Protein AF-A0A4R8PPB9-F1 (afdb_monomer)

Radius of gyration: 20.0 Å; Cα contacts (8 Å, |Δi|>4): 183; chains: 1; bounding box: 38×45×62 Å

Sequence (103 aa):
MLKLAVAFLMGLTVVTGIEDLRNSPMYCDYGTSQVPQQSCRDGQYVYCCVSASRVNDEPYLLEGFPIPRGCSAFTGACTVTNGNGTTLKNEGGGDVIGLGSCC

Structure (mmCIF, N/CA/C/O backbone):
data_AF-A0A4R8PPB9-F1
#
_entry.id   AF-A0A4R8PPB9-F1
#
loop_
_atom_site.group_PDB
_atom_site.id
_atom_site.type_symbol
_atom_site.label_atom_id
_atom_site.label_alt_id
_atom_site.label_comp_id
_atom_site.label_asym_id
_atom_site.label_entity_id
_atom_site.label_seq_id
_atom_site.pdbx_PDB_ins_code
_atom_site.Cartn_x
_atom_site.Cartn_y
_atom_site.Cartn_z
_atom_site.occupancy
_atom_site.B_iso_or_equiv
_atom_site.auth_seq_id
_atom_site.auth_comp_id
_atom_site.auth_asym_id
_atom_site.auth_atom_id
_atom_site.pdbx_PDB_model_num
ATOM 1 N N . MET A 1 1 ? -27.199 -33.793 -52.890 1.00 40.41 1 MET A N 1
ATOM 2 C CA . MET A 1 1 ? -26.644 -34.229 -51.590 1.00 40.41 1 MET A CA 1
ATOM 3 C C . MET A 1 1 ? -26.149 -32.989 -50.859 1.00 40.41 1 MET A C 1
ATOM 5 O O . MET A 1 1 ? -25.078 -32.495 -51.180 1.00 40.41 1 MET A O 1
ATOM 9 N N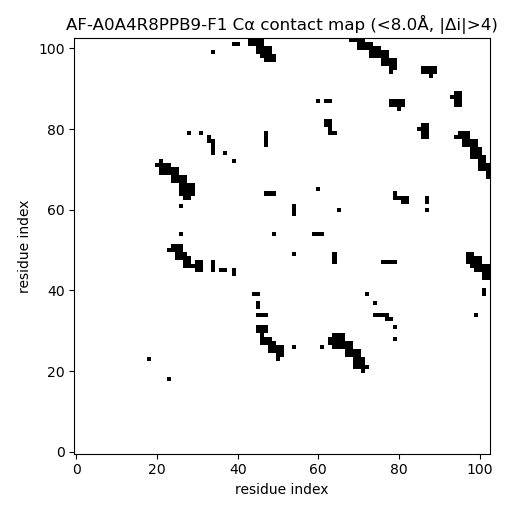 . LEU A 1 2 ? -26.976 -32.412 -49.984 1.00 33.81 2 LEU A N 1
ATOM 10 C CA . LEU A 1 2 ? -26.686 -31.14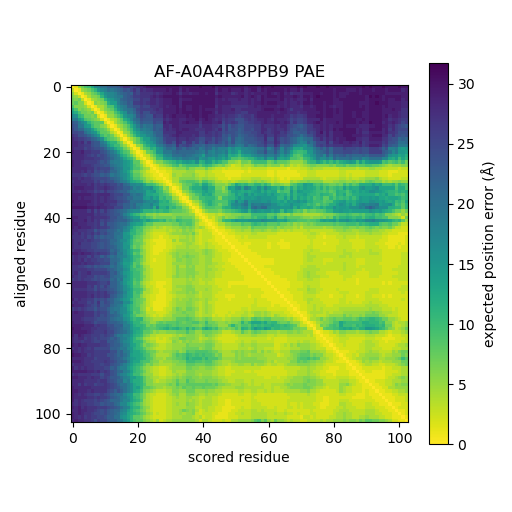9 -49.299 1.00 33.81 2 LEU A CA 1
ATOM 11 C C . LEU A 1 2 ? -26.170 -31.476 -47.889 1.00 33.81 2 LEU A C 1
ATOM 13 O O . LEU A 1 2 ? -26.918 -31.995 -47.065 1.00 33.81 2 LEU A O 1
ATOM 17 N N . LYS A 1 3 ? -24.874 -31.256 -47.641 1.00 37.62 3 LYS A N 1
ATOM 18 C CA . LYS A 1 3 ? -24.250 -31.447 -46.323 1.00 37.62 3 LYS A CA 1
ATOM 19 C C . LYS A 1 3 ? -24.625 -30.259 -45.431 1.00 37.62 3 LYS A C 1
ATOM 21 O O . LYS A 1 3 ? -24.165 -29.148 -45.677 1.00 37.62 3 LYS A O 1
ATOM 26 N N . LEU A 1 4 ? -25.457 -30.499 -44.415 1.00 36.28 4 LEU A N 1
ATOM 27 C CA . LEU A 1 4 ? -25.701 -29.556 -43.322 1.00 36.28 4 LEU A CA 1
ATOM 28 C C . LEU A 1 4 ? -24.397 -29.373 -42.533 1.00 36.28 4 LEU A C 1
ATOM 30 O O . LEU A 1 4 ? -23.988 -30.261 -41.787 1.00 36.28 4 LEU A O 1
ATOM 34 N N . ALA A 1 5 ? -23.742 -28.228 -42.699 1.00 42.66 5 ALA A N 1
ATOM 35 C CA . ALA A 1 5 ? -22.720 -27.774 -41.770 1.00 42.66 5 ALA A CA 1
ATOM 36 C C . ALA A 1 5 ? -23.434 -27.120 -40.581 1.00 42.66 5 ALA A C 1
ATOM 38 O O . ALA A 1 5 ? -23.906 -25.988 -40.669 1.00 42.66 5 ALA A O 1
ATOM 39 N N . VAL A 1 6 ? -23.558 -27.859 -39.479 1.00 42.66 6 VAL A N 1
ATOM 40 C CA . VAL A 1 6 ? -23.970 -27.303 -38.188 1.00 42.66 6 VAL A CA 1
ATOM 41 C C . VAL A 1 6 ? -22.787 -26.494 -37.664 1.00 42.66 6 VAL A C 1
ATOM 43 O O . VAL A 1 6 ? -21.853 -27.038 -37.079 1.00 42.66 6 VAL A O 1
ATOM 46 N N . ALA A 1 7 ? -22.792 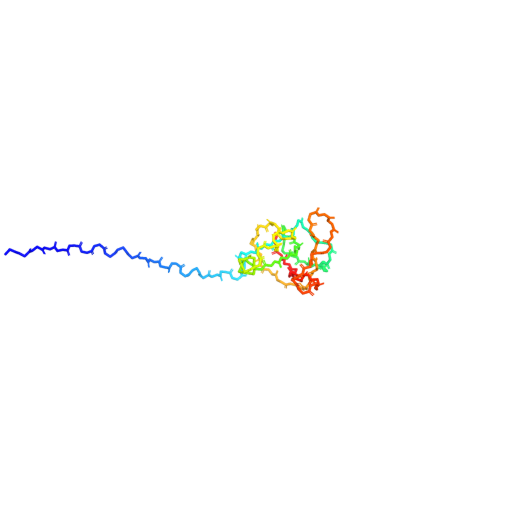-25.192 -37.936 1.00 47.62 7 ALA A N 1
ATOM 47 C CA . ALA A 1 7 ? -21.878 -24.263 -37.296 1.00 47.62 7 ALA A CA 1
ATOM 48 C C . ALA A 1 7 ? -22.341 -24.075 -35.844 1.00 47.62 7 ALA A C 1
ATOM 50 O O . ALA A 1 7 ? -23.306 -23.361 -35.575 1.00 47.62 7 ALA A O 1
ATOM 51 N N . PHE A 1 8 ? -21.669 -24.750 -34.910 1.00 38.66 8 PHE A N 1
ATOM 52 C CA . PHE A 1 8 ? -21.744 -24.428 -33.488 1.00 38.66 8 PHE A CA 1
ATOM 53 C C . PHE A 1 8 ? -21.129 -23.039 -33.288 1.00 38.66 8 PHE A C 1
ATOM 55 O O . PHE A 1 8 ? -19.923 -22.889 -33.098 1.00 38.66 8 PHE A O 1
ATOM 62 N N . LEU A 1 9 ? -21.967 -22.007 -33.367 1.00 39.44 9 LEU A N 1
ATOM 63 C CA . LEU A 1 9 ? -21.655 -20.690 -32.830 1.00 39.44 9 LEU A CA 1
ATOM 64 C C . LEU A 1 9 ? -21.623 -20.835 -31.309 1.00 39.44 9 LEU A C 1
ATOM 66 O O . LEU A 1 9 ? -22.641 -20.706 -30.632 1.00 39.44 9 LEU A O 1
ATOM 70 N N . MET A 1 10 ? -20.442 -21.162 -30.784 1.00 46.72 10 MET A N 1
ATOM 71 C CA . MET A 1 10 ? -20.112 -20.938 -29.384 1.00 46.72 10 MET A CA 1
ATOM 72 C C . MET A 1 10 ? -20.280 -19.441 -29.148 1.00 46.72 10 MET A C 1
ATOM 74 O O . MET A 1 10 ? -19.427 -18.638 -29.524 1.00 46.72 10 MET A O 1
ATOM 78 N N . GLY A 1 11 ? -21.435 -19.066 -28.603 1.00 38.53 11 GLY A N 1
ATOM 79 C CA . GLY A 1 11 ? -21.668 -17.731 -28.096 1.00 38.53 11 GLY A CA 1
ATOM 80 C C . GLY A 1 11 ? -20.643 -17.473 -27.005 1.00 38.53 11 GLY A C 1
ATOM 81 O O . GLY A 1 11 ? -20.818 -17.910 -25.872 1.00 38.53 11 GLY A O 1
ATOM 82 N N . LEU A 1 12 ? -19.568 -16.768 -27.352 1.00 33.19 12 LEU A N 1
ATOM 83 C CA . LEU A 1 12 ? -18.816 -15.977 -26.395 1.00 33.19 12 LEU A CA 1
ATOM 84 C C . LEU A 1 12 ? -19.784 -14.904 -25.903 1.00 33.19 12 LEU A C 1
ATOM 86 O O . LEU A 1 12 ? -19.846 -13.796 -26.429 1.00 33.19 12 LEU A O 1
ATOM 90 N N . THR A 1 13 ? -20.590 -15.256 -24.905 1.00 40.75 13 THR A N 1
ATOM 91 C CA . THR A 1 13 ? -21.145 -14.265 -24.001 1.00 40.75 13 THR A CA 1
ATOM 92 C C . THR A 1 13 ? -19.943 -13.638 -23.320 1.00 40.75 13 THR A C 1
ATOM 94 O O . THR A 1 13 ? -19.431 -14.156 -22.327 1.00 40.75 13 THR A O 1
ATOM 97 N N . VAL A 1 14 ? -19.445 -12.551 -23.905 1.00 35.78 14 VAL A N 1
ATOM 98 C CA . VAL A 1 14 ? -18.649 -11.577 -23.177 1.00 35.78 14 VAL A CA 1
ATOM 99 C C . VAL A 1 14 ? -19.589 -11.099 -22.086 1.00 35.78 14 VAL A C 1
ATOM 101 O O . VAL A 1 14 ? -20.481 -10.287 -22.324 1.00 35.78 14 VAL A O 1
ATOM 104 N N . VAL A 1 15 ? -19.465 -11.696 -20.902 1.00 35.78 15 VAL A N 1
ATOM 105 C CA . VAL A 1 15 ? -20.005 -11.107 -19.689 1.00 35.78 15 VAL A CA 1
ATOM 106 C C . VAL A 1 15 ? -19.192 -9.833 -19.526 1.00 35.78 15 VAL A C 1
ATOM 108 O O . VAL A 1 15 ? -18.120 -9.836 -18.931 1.00 35.78 15 VAL A O 1
ATOM 111 N N . THR A 1 16 ? -19.654 -8.746 -20.144 1.00 36.47 16 THR A N 1
ATOM 112 C CA . THR A 1 16 ? -19.286 -7.405 -19.720 1.00 36.47 16 THR A CA 1
ATOM 113 C C . THR A 1 16 ? -19.864 -7.304 -18.322 1.00 36.47 16 THR A C 1
ATOM 115 O O . THR A 1 16 ? -21.051 -7.014 -18.155 1.00 36.47 16 THR A O 1
ATOM 118 N N . GLY A 1 17 ? -19.064 -7.720 -17.337 1.00 32.94 17 GLY A N 1
ATOM 119 C CA . GLY A 1 17 ? -19.400 -7.600 -15.936 1.00 32.94 17 GLY A CA 1
ATOM 120 C C . GLY A 1 17 ? -19.822 -6.162 -15.732 1.00 32.94 17 GLY A C 1
ATOM 121 O O . GLY A 1 17 ? -19.048 -5.242 -15.981 1.00 32.94 17 GLY A O 1
ATOM 122 N N . ILE A 1 18 ? -21.085 -5.975 -15.373 1.00 36.09 18 ILE A N 1
ATOM 123 C CA . ILE A 1 18 ? -21.526 -4.739 -14.759 1.00 36.09 18 ILE A CA 1
ATOM 124 C C . ILE A 1 18 ? -20.667 -4.683 -13.503 1.00 36.09 18 ILE A C 1
ATOM 126 O O . ILE A 1 18 ? -20.905 -5.452 -12.572 1.00 36.09 18 ILE A O 1
ATOM 130 N N . GLU A 1 19 ? -19.582 -3.912 -13.548 1.00 40.47 19 GLU A N 1
ATOM 131 C CA . GLU A 1 19 ? -18.754 -3.654 -12.385 1.00 40.47 19 GLU A CA 1
ATOM 132 C C . GLU A 1 19 ? -19.692 -3.006 -11.380 1.00 40.47 19 GLU A C 1
ATOM 134 O O . GLU A 1 19 ? -20.061 -1.836 -11.497 1.00 40.47 19 GLU A O 1
ATOM 139 N N . ASP A 1 20 ? -20.184 -3.807 -10.441 1.00 41.16 20 ASP A N 1
ATOM 140 C CA . ASP A 1 20 ? -20.843 -3.283 -9.269 1.00 41.16 20 ASP A CA 1
ATOM 141 C C . ASP A 1 20 ? -19.798 -2.362 -8.642 1.00 41.16 20 ASP A C 1
ATOM 143 O O . ASP A 1 20 ? -18.782 -2.830 -8.126 1.00 41.16 20 ASP A O 1
ATOM 147 N N . LEU A 1 21 ? -19.983 -1.042 -8.759 1.00 44.38 21 LEU A N 1
ATOM 148 C CA . LEU A 1 21 ? -19.045 -0.049 -8.222 1.00 44.38 21 LEU A CA 1
ATOM 149 C C . LEU A 1 21 ? -18.774 -0.284 -6.724 1.00 44.38 21 LEU A C 1
ATOM 151 O O . LEU A 1 21 ? -17.798 0.224 -6.182 1.00 44.38 21 LEU A O 1
ATOM 155 N N . ARG A 1 22 ? -19.642 -1.060 -6.062 1.00 49.81 22 ARG A N 1
ATOM 156 C CA . ARG A 1 22 ? -19.541 -1.488 -4.667 1.00 49.81 22 ARG A CA 1
ATOM 157 C C . ARG A 1 22 ? -18.563 -2.645 -4.431 1.00 49.81 22 ARG A C 1
ATOM 159 O O . ARG A 1 22 ? -18.421 -3.050 -3.282 1.00 49.81 22 ARG A O 1
ATOM 166 N N . ASN A 1 23 ? -17.960 -3.201 -5.481 1.00 57.66 23 ASN A N 1
ATOM 167 C CA . ASN A 1 23 ? -17.077 -4.362 -5.412 1.00 57.66 23 ASN A CA 1
ATOM 168 C C . ASN A 1 23 ? -15.977 -4.322 -6.488 1.00 57.66 23 ASN A C 1
ATOM 170 O O . ASN A 1 23 ? -15.607 -5.350 -7.058 1.00 57.66 23 ASN A O 1
ATOM 174 N N . SER A 1 24 ? -15.467 -3.126 -6.793 1.00 64.69 24 SER A N 1
ATOM 175 C CA . SER A 1 24 ? -14.370 -2.988 -7.753 1.00 64.69 24 SER A CA 1
ATOM 176 C C . SER A 1 24 ? -13.123 -3.698 -7.197 1.00 64.69 24 SER A C 1
ATOM 178 O O . SER A 1 24 ? -12.791 -3.486 -6.024 1.00 64.69 24 SER A O 1
ATOM 180 N N . PRO A 1 25 ? -12.457 -4.575 -7.973 1.00 80.06 25 PRO A N 1
ATOM 181 C CA . PRO A 1 25 ? -11.286 -5.297 -7.499 1.00 80.06 25 PRO A CA 1
ATOM 182 C C . PRO A 1 25 ? -10.144 -4.311 -7.246 1.00 80.06 25 PRO 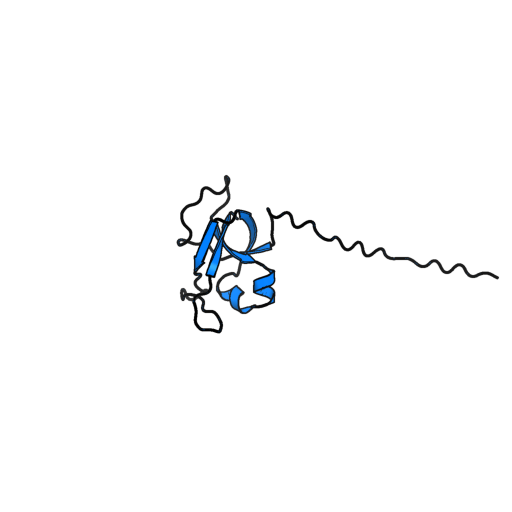A C 1
ATOM 184 O O . PRO A 1 25 ? -9.671 -3.614 -8.151 1.00 80.06 25 PRO A O 1
ATOM 187 N N . MET A 1 26 ? -9.701 -4.257 -5.996 1.00 89.06 26 MET A N 1
ATOM 188 C CA . MET A 1 26 ? -8.610 -3.402 -5.557 1.00 89.06 26 MET A CA 1
ATOM 189 C C . MET A 1 26 ? -7.511 -4.212 -4.899 1.00 89.06 26 MET A C 1
ATOM 191 O O . MET A 1 26 ? -7.740 -5.308 -4.396 1.00 89.06 26 MET A O 1
ATOM 195 N N . TYR A 1 27 ? -6.329 -3.620 -4.869 1.00 92.56 27 TYR A N 1
ATOM 196 C CA . TYR A 1 27 ? -5.193 -4.095 -4.106 1.00 92.56 27 TYR A CA 1
ATOM 197 C C . TYR A 1 27 ? -4.946 -3.132 -2.957 1.00 92.56 27 TYR A C 1
ATOM 199 O O . TYR A 1 27 ? -4.877 -1.924 -3.170 1.00 92.56 27 TYR A O 1
ATOM 207 N N . CYS A 1 28 ? -4.838 -3.665 -1.751 1.00 90.50 28 CYS A N 1
ATOM 208 C CA . CYS A 1 28 ? -4.811 -2.917 -0.508 1.00 90.50 28 CYS A CA 1
ATOM 209 C C . CYS A 1 28 ? -3.579 -3.256 0.330 1.00 90.50 28 CYS A C 1
ATOM 211 O O . CYS A 1 28 ? -2.972 -4.322 0.175 1.00 90.50 28 CYS A O 1
ATOM 213 N N . ASP A 1 29 ? -3.236 -2.344 1.233 1.00 90.06 29 ASP A N 1
ATOM 214 C CA . ASP A 1 29 ? -2.259 -2.576 2.289 1.00 90.06 29 ASP A CA 1
ATOM 215 C C . ASP A 1 29 ? -2.782 -3.559 3.358 1.00 90.06 29 ASP A C 1
ATOM 217 O O . ASP A 1 29 ? -3.947 -3.965 3.371 1.00 90.06 29 ASP A O 1
ATOM 221 N N . TYR A 1 30 ? -1.908 -3.962 4.285 1.00 80.56 30 TYR A N 1
ATOM 222 C CA . TYR A 1 30 ? -2.284 -4.805 5.434 1.00 80.56 30 TYR A CA 1
ATOM 223 C C . TYR A 1 30 ? -3.139 -4.073 6.483 1.00 80.56 30 TYR A C 1
ATOM 225 O O . TYR A 1 30 ? -3.547 -4.677 7.476 1.00 80.56 30 TYR A O 1
ATOM 233 N N . GLY A 1 31 ? -3.436 -2.796 6.258 1.00 68.44 31 GLY A N 1
ATOM 234 C CA . GLY A 1 31 ? -4.104 -1.894 7.182 1.00 68.44 31 GLY A CA 1
ATOM 235 C C . GLY A 1 31 ? -3.409 -0.538 7.186 1.00 68.44 31 GLY A C 1
ATOM 236 O O . GLY A 1 31 ? -2.188 -0.458 7.067 1.00 68.44 31 GLY A O 1
ATOM 237 N N . THR A 1 32 ? -4.187 0.524 7.384 1.00 64.94 32 THR A N 1
ATOM 238 C CA . THR A 1 32 ? -3.687 1.899 7.348 1.00 64.94 32 THR A CA 1
ATOM 239 C C . THR A 1 32 ? -4.015 2.642 8.640 1.00 64.94 32 THR A C 1
ATOM 241 O O . THR A 1 32 ? -5.143 2.612 9.127 1.00 64.94 32 THR A O 1
ATOM 244 N N . SER A 1 33 ? -3.028 3.339 9.204 1.00 58.50 33 SER A N 1
ATOM 245 C CA . SER A 1 33 ? -3.231 4.322 10.281 1.00 58.50 33 SER A CA 1
ATOM 246 C C . SER A 1 33 ? -3.364 5.753 9.752 1.00 58.50 33 SER A C 1
ATOM 248 O O . SER A 1 33 ? -3.613 6.676 10.525 1.00 58.50 33 SER A O 1
ATOM 250 N N . GLN A 1 34 ? -3.162 5.946 8.445 1.00 60.72 34 GLN A N 1
ATOM 251 C CA . GLN A 1 34 ?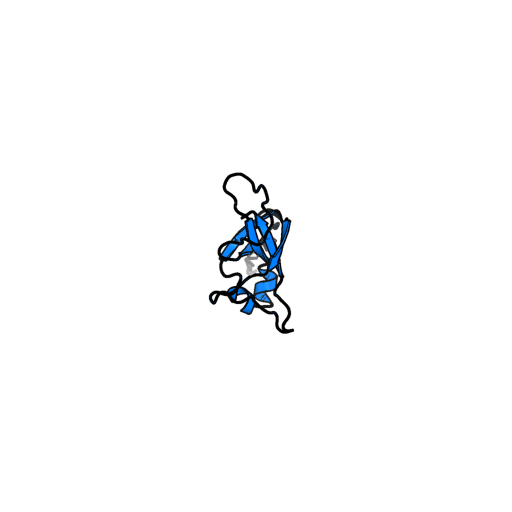 -3.050 7.263 7.822 1.00 60.72 34 GLN A CA 1
ATOM 252 C C . GLN A 1 34 ? -4.374 7.789 7.277 1.00 60.72 34 GLN A C 1
ATOM 254 O O . GLN A 1 34 ? -4.538 8.999 7.134 1.00 60.72 34 GLN A O 1
ATOM 259 N N . VAL A 1 35 ? -5.313 6.900 6.947 1.00 61.91 35 VAL A N 1
ATOM 260 C CA . VAL A 1 35 ? -6.621 7.333 6.460 1.00 61.91 35 VAL A CA 1
ATOM 261 C C . VAL A 1 35 ? -7.456 7.782 7.664 1.00 61.91 35 VAL A C 1
ATOM 263 O O . VAL A 1 35 ? -7.580 7.016 8.623 1.00 61.91 35 VAL A O 1
ATOM 266 N N . PRO A 1 36 ? -8.023 9.005 7.655 1.00 55.22 36 PRO A N 1
ATOM 267 C CA . PRO A 1 36 ? -8.851 9.482 8.756 1.00 55.22 36 PRO A CA 1
ATOM 268 C C . PRO A 1 36 ? -9.976 8.489 9.056 1.00 55.22 36 PRO A C 1
ATOM 270 O O . PRO A 1 36 ? -10.557 7.921 8.129 1.00 55.22 36 PRO A O 1
ATOM 273 N N . GLN A 1 37 ? -10.271 8.289 10.348 1.00 57.03 37 GLN A N 1
ATOM 274 C CA . GLN A 1 37 ? -11.337 7.399 10.814 1.00 57.03 37 GLN A CA 1
ATOM 275 C C . GLN A 1 37 ? -12.629 7.687 10.044 1.00 57.03 37 GLN A C 1
ATOM 277 O O . GLN A 1 37 ? -13.293 8.697 10.274 1.00 57.03 37 GLN A O 1
ATOM 282 N N . GLN A 1 38 ? -12.981 6.785 9.132 1.00 62.31 38 GLN A N 1
ATOM 283 C CA . GLN A 1 38 ? -14.301 6.750 8.533 1.00 62.31 38 GLN A CA 1
ATOM 284 C C . GLN A 1 38 ? -15.150 5.692 9.217 1.00 62.31 38 GLN A C 1
ATOM 286 O O . GLN A 1 38 ? -14.674 4.628 9.614 1.00 62.31 38 GLN A O 1
ATOM 291 N N . SER A 1 39 ? -16.440 5.992 9.302 1.00 69.75 39 SER A N 1
ATOM 292 C CA . SER A 1 39 ? -17.469 5.023 9.641 1.00 69.75 39 SER A CA 1
ATOM 293 C C . SER A 1 39 ? -17.739 4.163 8.407 1.00 69.75 39 SER A C 1
ATOM 295 O O . SER A 1 39 ? -18.646 4.451 7.625 1.00 69.75 39 SER A O 1
ATOM 297 N N . CYS A 1 40 ? -16.930 3.126 8.196 1.00 76.50 40 CYS A N 1
ATOM 298 C CA . CYS A 1 40 ? -17.334 2.061 7.286 1.00 76.50 40 CYS A CA 1
ATOM 299 C C . CYS A 1 40 ? -18.571 1.345 7.855 1.00 76.50 40 CYS A C 1
ATOM 301 O O . CYS A 1 40 ? -18.885 1.464 9.042 1.00 76.50 40 CYS A O 1
ATOM 303 N N . ARG A 1 41 ? -19.312 0.627 7.003 1.00 76.81 41 ARG A N 1
ATOM 304 C CA . ARG A 1 41 ? -20.450 -0.183 7.471 1.00 76.81 41 ARG A CA 1
ATOM 305 C C . ARG A 1 41 ? -19.966 -1.250 8.455 1.00 76.81 41 ARG A C 1
ATOM 307 O O . ARG A 1 41 ? -18.806 -1.648 8.398 1.00 76.81 41 ARG A O 1
ATOM 314 N N . ASP A 1 42 ? -20.862 -1.726 9.320 1.00 71.75 42 ASP A N 1
ATOM 315 C CA . ASP A 1 42 ? -20.532 -2.735 10.332 1.00 71.75 42 ASP A CA 1
ATOM 316 C C . ASP A 1 42 ? -19.748 -3.912 9.729 1.00 71.75 42 ASP A C 1
ATOM 318 O O . ASP A 1 42 ? -20.187 -4.548 8.769 1.00 71.75 42 ASP A O 1
ATOM 322 N N . GLY A 1 43 ? -18.569 -4.180 10.299 1.00 73.25 43 GLY A N 1
ATOM 323 C CA . GLY A 1 43 ? -17.668 -5.256 9.875 1.00 73.25 43 GLY A CA 1
ATOM 324 C C . GLY A 1 43 ? -16.663 -4.899 8.772 1.00 73.25 43 GLY A C 1
ATOM 325 O O . GLY A 1 43 ? -15.823 -5.739 8.462 1.00 73.25 43 GLY A O 1
ATOM 326 N N . GLN A 1 44 ? -16.711 -3.689 8.208 1.00 80.31 44 GLN A N 1
ATOM 327 C CA . GLN A 1 44 ? -15.690 -3.176 7.287 1.00 80.31 44 GLN A CA 1
ATOM 328 C C . GLN A 1 44 ? -14.652 -2.316 8.019 1.00 80.31 44 GLN A C 1
ATOM 330 O O . GLN A 1 44 ? -14.957 -1.605 8.978 1.00 80.31 44 GLN A O 1
ATOM 335 N N . TYR A 1 45 ? -13.430 -2.344 7.509 1.00 81.75 45 TYR A N 1
ATOM 336 C CA . TYR A 1 45 ? -12.291 -1.549 7.930 1.00 81.75 45 TYR A CA 1
ATOM 337 C C . TYR A 1 45 ? -11.808 -0.664 6.779 1.00 81.75 45 TYR A C 1
ATOM 339 O O . TYR A 1 45 ? -11.992 -0.951 5.596 1.00 81.75 45 TYR A O 1
ATOM 347 N N . VAL A 1 46 ? -11.176 0.449 7.135 1.00 84.88 46 VAL A N 1
ATOM 348 C CA . VAL A 1 46 ? -10.539 1.317 6.149 1.00 84.88 46 VAL A CA 1
ATOM 349 C C . VAL A 1 46 ? -9.162 0.752 5.811 1.00 84.88 46 VAL A C 1
ATOM 351 O O . VAL A 1 46 ? -8.349 0.523 6.706 1.00 84.88 46 VAL A O 1
ATOM 354 N N . TYR A 1 47 ? -8.895 0.581 4.521 1.00 87.56 47 TYR A N 1
ATOM 355 C CA . TYR A 1 47 ? -7.600 0.188 3.969 1.00 87.56 47 TYR A CA 1
ATOM 356 C C . TYR A 1 47 ? -7.098 1.233 2.980 1.00 87.56 47 TYR A C 1
ATOM 358 O O . TYR A 1 47 ? -7.896 1.964 2.388 1.00 87.56 47 TYR A O 1
ATOM 366 N N . CYS A 1 48 ? -5.784 1.305 2.776 1.00 89.75 48 CYS A N 1
ATOM 367 C CA . CYS A 1 48 ? -5.230 2.078 1.672 1.00 89.75 48 CYS A CA 1
ATOM 368 C C . CYS A 1 48 ? -5.139 1.187 0.438 1.00 89.75 48 CYS A C 1
ATOM 370 O O . CYS A 1 48 ? -4.466 0.161 0.481 1.00 89.75 48 CYS A O 1
ATOM 372 N N . CYS A 1 49 ? -5.799 1.565 -0.657 1.00 90.69 49 CYS A N 1
ATOM 373 C CA . CYS A 1 49 ? -5.949 0.696 -1.818 1.00 90.69 49 CYS A CA 1
ATOM 374 C C . CYS A 1 49 ? -5.690 1.402 -3.155 1.00 90.69 49 CY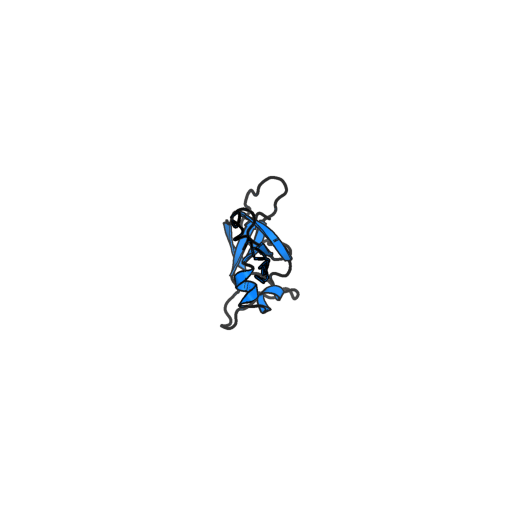S A C 1
ATOM 376 O O . CYS A 1 49 ? -5.844 2.613 -3.289 1.00 90.69 49 CYS A O 1
ATOM 378 N N . VAL A 1 50 ? -5.362 0.631 -4.186 1.00 92.00 50 VAL A N 1
ATOM 379 C CA . VAL A 1 50 ? -5.286 1.055 -5.592 1.00 92.00 50 VAL A CA 1
ATOM 380 C C . VAL A 1 50 ? -6.129 0.130 -6.467 1.00 92.00 50 VAL A C 1
ATOM 382 O O . VAL A 1 50 ? -6.413 -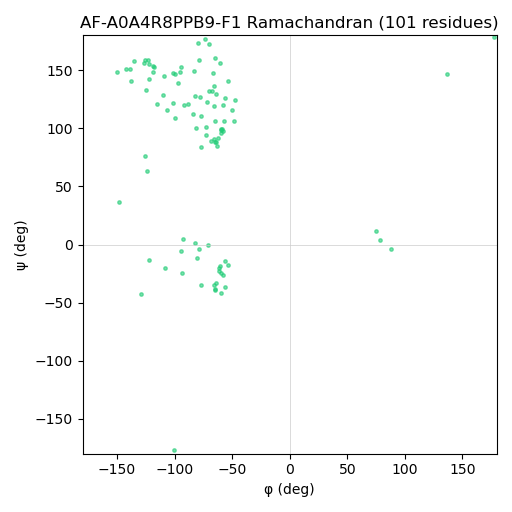1.008 -6.093 1.00 92.00 50 VAL A O 1
ATOM 385 N N . SER A 1 51 ? -6.565 0.614 -7.630 1.00 89.94 51 SER A N 1
ATOM 386 C CA . SER A 1 51 ? -7.330 -0.210 -8.570 1.00 89.94 51 SER A CA 1
ATOM 387 C C . SER A 1 51 ? -6.472 -1.340 -9.145 1.00 89.94 51 SER A C 1
ATOM 389 O O . SER A 1 51 ? -5.272 -1.167 -9.370 1.00 89.94 51 SER A O 1
ATOM 391 N N . ALA A 1 52 ? -7.096 -2.483 -9.445 1.00 89.75 52 ALA A N 1
ATOM 392 C CA . ALA A 1 52 ? -6.413 -3.594 -10.106 1.00 89.75 52 ALA A CA 1
ATOM 393 C C . ALA A 1 52 ? -5.774 -3.188 -11.445 1.00 89.75 52 ALA A C 1
ATOM 395 O O . ALA A 1 52 ? -4.665 -3.620 -11.745 1.00 89.75 52 ALA A O 1
ATOM 396 N N . SER A 1 53 ? -6.415 -2.303 -12.216 1.00 88.38 53 SER A N 1
ATOM 397 C CA . SER A 1 53 ? -5.857 -1.799 -13.477 1.00 88.38 53 SER A CA 1
ATOM 398 C C . SER A 1 53 ? -4.517 -1.095 -13.278 1.00 88.38 53 SER A C 1
ATOM 400 O O . SER A 1 53 ? -3.586 -1.346 -14.031 1.00 88.38 53 SER A O 1
ATOM 402 N N . ARG A 1 54 ? -4.384 -0.284 -12.221 1.00 89.56 54 ARG A N 1
ATOM 403 C CA . ARG A 1 54 ? -3.123 0.402 -11.931 1.00 89.56 54 ARG A CA 1
ATOM 404 C C . ARG A 1 54 ? -2.015 -0.587 -11.578 1.00 89.56 54 ARG A C 1
ATOM 406 O O . ARG A 1 54 ? -0.889 -0.403 -12.004 1.00 89.56 54 ARG A O 1
ATOM 413 N N . VAL A 1 55 ? -2.332 -1.648 -10.838 1.00 90.88 55 VAL A N 1
ATOM 414 C CA . VAL A 1 55 ? -1.362 -2.711 -10.525 1.00 90.88 55 VAL A CA 1
ATOM 415 C C . VAL A 1 55 ? -0.940 -3.482 -11.777 1.00 90.88 55 VAL A C 1
ATOM 417 O O . VAL A 1 55 ? 0.215 -3.881 -11.881 1.00 90.88 55 VAL A O 1
ATOM 420 N N . ASN A 1 56 ? -1.844 -3.671 -12.740 1.00 90.06 56 ASN A N 1
ATOM 421 C CA . ASN A 1 56 ? -1.496 -4.303 -14.014 1.00 90.06 56 ASN A CA 1
ATOM 422 C C . ASN A 1 56 ? -0.495 -3.458 -14.818 1.00 90.06 56 ASN A C 1
ATOM 424 O O . ASN A 1 56 ? 0.415 -4.021 -15.423 1.00 90.06 56 ASN A O 1
ATOM 428 N N . ASP A 1 57 ? -0.653 -2.132 -14.801 1.00 91.38 57 ASP A N 1
ATOM 429 C CA . ASP A 1 57 ? 0.257 -1.198 -15.476 1.00 91.38 57 ASP A CA 1
ATOM 430 C C . ASP A 1 57 ? 1.567 -0.995 -14.689 1.00 91.38 57 ASP A C 1
ATOM 432 O O . ASP A 1 57 ? 2.641 -0.864 -15.274 1.00 91.38 57 ASP A O 1
ATOM 436 N N . GLU A 1 58 ? 1.491 -1.015 -13.356 1.00 92.69 58 GLU A N 1
ATOM 437 C CA . GLU A 1 58 ? 2.589 -0.766 -12.418 1.00 92.69 58 GLU A CA 1
ATOM 438 C C . GLU A 1 58 ? 2.745 -1.928 -11.401 1.00 92.69 58 GLU A C 1
ATOM 440 O O . GLU A 1 58 ? 2.383 -1.785 -10.226 1.00 92.69 58 GLU A O 1
ATOM 445 N N . PRO A 1 59 ? 3.320 -3.090 -11.780 1.00 92.50 59 PRO A N 1
ATOM 446 C CA . PRO A 1 59 ? 3.370 -4.268 -10.902 1.00 92.50 59 PRO A CA 1
ATOM 447 C C . PRO A 1 59 ? 4.137 -4.075 -9.583 1.00 92.50 59 PRO A C 1
ATOM 449 O O . PRO A 1 59 ? 3.869 -4.784 -8.611 1.00 92.50 59 PRO A O 1
ATOM 452 N N . TYR A 1 60 ? 5.062 -3.106 -9.515 1.00 92.19 60 TYR A N 1
ATOM 453 C CA . TYR A 1 60 ? 5.813 -2.774 -8.292 1.00 92.19 60 TYR A CA 1
ATOM 454 C C . TYR A 1 60 ? 4.903 -2.309 -7.144 1.00 92.19 60 TYR A C 1
ATOM 456 O O . TYR A 1 60 ? 5.275 -2.396 -5.974 1.00 92.19 60 TYR A O 1
ATOM 464 N N . LEU A 1 61 ? 3.681 -1.857 -7.451 1.00 92.38 61 LEU A N 1
ATOM 465 C CA . LEU A 1 61 ? 2.705 -1.441 -6.447 1.00 92.38 61 LEU A CA 1
ATOM 466 C C . LEU A 1 61 ? 2.337 -2.568 -5.474 1.00 92.38 61 LEU A C 1
ATOM 468 O O . LEU A 1 61 ? 1.981 -2.283 -4.331 1.00 92.38 61 LEU A O 1
ATOM 472 N N . LEU A 1 62 ? 2.488 -3.837 -5.866 1.00 93.00 62 LEU A N 1
ATOM 473 C CA . LEU A 1 62 ? 2.256 -4.984 -4.982 1.00 93.00 62 LEU A CA 1
ATOM 474 C C . LEU A 1 62 ? 3.171 -5.003 -3.748 1.00 93.00 62 LEU A C 1
ATOM 476 O O . LEU A 1 62 ? 2.836 -5.657 -2.763 1.00 93.00 62 LEU A O 1
ATOM 480 N N . GLU A 1 63 ? 4.288 -4.269 -3.752 1.00 91.88 63 GLU A N 1
ATOM 481 C CA . GLU A 1 63 ? 5.141 -4.126 -2.568 1.00 91.88 63 GLU A CA 1
ATOM 482 C C . GLU A 1 63 ? 4.440 -3.408 -1.407 1.00 91.88 63 GLU A C 1
ATOM 484 O O . GLU A 1 63 ? 4.724 -3.710 -0.246 1.00 91.88 63 GLU A O 1
ATOM 489 N N . GLY A 1 64 ? 3.547 -2.460 -1.715 1.00 90.62 64 GLY A N 1
ATOM 490 C CA . GLY A 1 64 ? 2.752 -1.710 -0.735 1.00 90.62 64 GLY A CA 1
ATOM 491 C C . GLY A 1 64 ? 1.270 -2.094 -0.706 1.00 90.62 64 GLY A C 1
ATOM 492 O O . GLY A 1 64 ? 0.607 -1.884 0.305 1.00 90.62 64 GLY A O 1
ATOM 493 N N . PHE A 1 65 ? 0.760 -2.705 -1.780 1.00 92.62 65 PHE A N 1
ATOM 494 C CA . PHE A 1 65 ? -0.633 -3.132 -1.923 1.00 92.62 65 PHE A CA 1
ATOM 495 C C . PHE A 1 65 ? -0.750 -4.636 -2.248 1.00 92.62 65 PHE A C 1
ATOM 497 O O . PHE A 1 65 ? -1.202 -5.004 -3.330 1.00 92.62 65 PHE A O 1
ATOM 504 N N . PRO A 1 66 ? -0.325 -5.556 -1.369 1.00 91.69 66 PRO A N 1
ATOM 505 C CA . PRO A 1 66 ? -0.279 -6.977 -1.715 1.00 91.69 66 PRO A CA 1
ATOM 506 C C . PRO A 1 66 ? -1.632 -7.700 -1.622 1.00 91.69 66 PRO A C 1
ATOM 508 O O . PRO A 1 66 ? -1.733 -8.846 -2.060 1.00 91.69 66 PRO A O 1
ATOM 511 N N . ILE A 1 67 ? -2.667 -7.090 -1.032 1.00 90.88 67 ILE A N 1
ATOM 512 C CA . ILE A 1 67 ? -3.894 -7.809 -0.659 1.00 90.88 67 ILE A CA 1
ATOM 513 C C . ILE A 1 67 ? -5.045 -7.460 -1.602 1.00 90.88 67 ILE A C 1
ATOM 515 O O . ILE A 1 67 ? -5.528 -6.331 -1.558 1.00 90.88 67 ILE A O 1
ATOM 519 N N . PRO A 1 68 ? -5.571 -8.410 -2.388 1.00 91.06 68 PRO A N 1
ATOM 520 C CA . PRO A 1 68 ? -6.778 -8.167 -3.163 1.00 91.06 68 PRO A CA 1
ATOM 521 C C . PRO A 1 68 ? -8.006 -8.055 -2.242 1.00 91.06 68 PRO A C 1
ATOM 523 O O . PRO A 1 68 ? -8.224 -8.905 -1.374 1.00 91.06 68 PRO A O 1
ATOM 526 N N . ARG A 1 69 ? -8.830 -7.021 -2.435 1.00 86.75 69 ARG A N 1
ATOM 527 C CA . ARG A 1 69 ? -10.084 -6.778 -1.700 1.00 86.75 69 ARG A CA 1
ATOM 528 C C . ARG A 1 69 ? -11.186 -6.283 -2.638 1.00 86.75 69 ARG A C 1
ATOM 530 O O . ARG A 1 69 ? -10.917 -5.616 -3.635 1.00 86.75 69 ARG A O 1
ATOM 537 N N . GLY A 1 70 ? -12.432 -6.591 -2.282 1.00 85.94 70 GLY A N 1
ATOM 538 C CA . GLY A 1 70 ? -13.610 -5.907 -2.814 1.00 85.94 70 GLY A CA 1
ATOM 539 C C . GLY A 1 70 ? -13.962 -4.745 -1.892 1.00 85.94 70 GLY A C 1
ATOM 540 O O . GLY A 1 70 ? -14.193 -4.964 -0.703 1.00 85.94 70 GLY A O 1
ATOM 541 N N . CYS A 1 71 ? -13.957 -3.524 -2.419 1.00 83.25 71 CYS A N 1
ATOM 542 C CA . CYS A 1 71 ? -14.167 -2.309 -1.633 1.00 83.25 71 CYS A CA 1
ATOM 543 C C . CYS A 1 71 ? -15.407 -1.555 -2.122 1.00 83.25 71 CYS A C 1
ATOM 545 O O . CYS A 1 71 ? -15.744 -1.596 -3.306 1.00 83.25 71 CYS A O 1
ATOM 547 N N . SER A 1 72 ? -16.085 -0.861 -1.204 1.00 73.69 72 SER A N 1
ATOM 548 C CA . SER A 1 72 ? -17.439 -0.331 -1.446 1.00 73.69 72 SER A CA 1
ATOM 549 C C . SER A 1 72 ? -17.605 1.185 -1.286 1.00 73.69 72 SER A C 1
ATOM 551 O O . SER A 1 72 ? -18.623 1.730 -1.718 1.00 73.69 72 SER A O 1
ATOM 553 N N . ALA A 1 73 ? -16.628 1.876 -0.690 1.00 70.75 73 ALA A N 1
ATOM 554 C CA . ALA A 1 73 ? -16.634 3.329 -0.500 1.00 70.75 73 ALA A CA 1
ATOM 555 C C . ALA A 1 73 ? -15.206 3.896 -0.490 1.00 70.75 73 ALA A C 1
ATOM 557 O O . ALA A 1 73 ? -14.300 3.216 -0.013 1.00 70.75 73 ALA A O 1
ATOM 558 N N . PHE A 1 74 ? -15.036 5.136 -0.968 1.00 76.19 74 PHE A N 1
ATOM 559 C CA . PHE A 1 74 ? -13.749 5.837 -1.098 1.00 76.19 74 PHE A CA 1
ATOM 560 C C . PHE A 1 74 ? -13.757 7.149 -0.318 1.00 76.19 74 PHE A C 1
ATOM 562 O O . PHE A 1 74 ? -14.775 7.842 -0.282 1.00 76.19 74 PHE A O 1
ATOM 569 N N . THR A 1 75 ? -12.632 7.492 0.305 1.00 66.94 75 THR A N 1
ATOM 570 C CA . THR A 1 75 ? -12.634 8.478 1.396 1.00 66.94 75 THR A CA 1
ATOM 571 C C . THR A 1 75 ? -11.614 9.596 1.217 1.00 66.94 75 THR A C 1
ATOM 573 O O . THR A 1 75 ? -11.934 10.761 1.448 1.00 66.94 75 THR A O 1
ATOM 576 N N . GLY A 1 76 ? -10.395 9.262 0.795 1.00 76.44 76 GLY A N 1
ATOM 577 C CA . GLY A 1 76 ? -9.274 10.193 0.760 1.00 76.44 76 GLY A CA 1
ATOM 578 C C . GLY A 1 76 ? -7.981 9.532 0.300 1.00 76.44 76 GLY A C 1
ATOM 579 O O . GLY A 1 76 ? -7.950 8.342 0.006 1.00 76.44 76 GLY A O 1
ATOM 580 N N . ALA A 1 77 ? -6.916 10.321 0.217 1.00 84.94 77 ALA A N 1
ATOM 581 C CA . ALA A 1 77 ? -5.595 9.848 -0.173 1.00 84.94 77 ALA A CA 1
ATOM 582 C C . ALA A 1 77 ? -4.837 9.247 1.020 1.00 84.94 77 ALA A C 1
ATOM 584 O O . ALA A 1 77 ? -4.991 9.697 2.155 1.00 84.94 77 ALA A O 1
ATOM 585 N N . CYS A 1 78 ? -3.979 8.273 0.748 1.00 86.12 78 CYS A N 1
ATOM 586 C CA . CYS A 1 78 ? -3.063 7.690 1.726 1.00 86.12 78 CYS A CA 1
ATOM 587 C C . CYS A 1 78 ? -1.722 7.369 1.080 1.00 86.12 78 CYS A C 1
ATOM 589 O O . CYS A 1 78 ? -1.661 7.082 -0.114 1.00 86.12 78 CYS A O 1
ATOM 591 N N . THR A 1 79 ? -0.651 7.411 1.868 1.00 88.31 79 THR A N 1
ATOM 592 C CA . THR A 1 79 ? 0.637 6.843 1.454 1.00 88.31 79 THR A CA 1
ATOM 593 C C . THR A 1 79 ? 0.744 5.424 1.988 1.00 88.31 79 THR A C 1
ATOM 595 O O . THR A 1 79 ? 0.149 5.096 3.015 1.00 88.31 79 THR A O 1
ATOM 598 N N . VAL A 1 80 ? 1.504 4.576 1.304 1.00 87.88 80 VAL A N 1
ATOM 599 C CA . VAL A 1 80 ? 1.776 3.221 1.791 1.00 87.88 80 VAL A CA 1
ATOM 600 C C . VAL A 1 80 ? 3.248 3.018 2.032 1.00 87.88 80 VAL A C 1
ATOM 602 O O . VAL A 1 80 ? 4.095 3.637 1.387 1.00 87.88 80 VAL A O 1
ATOM 605 N N . THR A 1 81 ? 3.547 2.119 2.955 1.00 85.94 81 THR A N 1
ATOM 606 C CA . THR A 1 81 ? 4.885 1.583 3.138 1.00 85.94 81 THR A CA 1
ATOM 607 C C . THR A 1 81 ? 4.969 0.199 2.510 1.00 85.94 81 THR A C 1
ATOM 609 O O . THR A 1 81 ? 3.988 -0.543 2.478 1.00 85.94 81 THR A O 1
ATOM 612 N N . ASN A 1 82 ? 6.139 -0.156 1.989 1.00 81.62 82 ASN A N 1
ATOM 613 C CA . ASN A 1 82 ? 6.405 -1.531 1.584 1.00 81.62 82 ASN A CA 1
ATOM 614 C C . ASN A 1 82 ? 6.604 -2.437 2.813 1.00 81.62 82 ASN A C 1
ATOM 616 O O . ASN A 1 82 ? 6.658 -1.967 3.953 1.00 81.62 82 ASN A O 1
ATOM 620 N N . GLY A 1 83 ? 6.787 -3.742 2.590 1.00 77.19 83 GLY A N 1
ATOM 621 C CA . GLY A 1 83 ? 7.052 -4.717 3.660 1.00 77.19 83 GLY A CA 1
ATOM 622 C C . GLY A 1 83 ? 8.268 -4.409 4.554 1.00 77.19 83 GLY A C 1
ATOM 623 O O . GLY A 1 83 ? 8.375 -4.966 5.643 1.00 77.19 83 GLY A O 1
ATOM 624 N N . ASN A 1 84 ? 9.150 -3.489 4.142 1.00 82.81 84 ASN A N 1
ATOM 625 C CA . ASN A 1 84 ? 10.303 -3.025 4.922 1.00 82.81 84 ASN A CA 1
ATOM 626 C C . ASN A 1 84 ? 10.001 -1.768 5.763 1.00 82.81 84 ASN A C 1
ATOM 628 O O . ASN A 1 84 ? 10.909 -1.194 6.360 1.00 82.81 84 ASN A O 1
ATOM 632 N N . GLY A 1 85 ? 8.750 -1.296 5.785 1.00 81.81 85 GLY A N 1
ATOM 633 C CA . GLY A 1 85 ? 8.334 -0.110 6.537 1.00 81.81 85 GLY A CA 1
ATOM 634 C C . GLY A 1 85 ? 8.760 1.223 5.914 1.00 81.81 85 GLY A C 1
ATOM 635 O O . GLY A 1 85 ? 8.639 2.259 6.561 1.00 81.81 85 GLY A O 1
ATOM 636 N N . THR A 1 86 ? 9.247 1.222 4.670 1.00 87.12 86 THR A N 1
ATOM 637 C CA . THR A 1 86 ? 9.642 2.444 3.949 1.00 87.12 86 THR A CA 1
ATOM 638 C C . THR A 1 86 ? 8.511 2.909 3.044 1.00 87.12 86 THR A C 1
ATOM 640 O O . THR A 1 86 ? 7.886 2.074 2.395 1.00 87.12 86 THR A O 1
ATOM 643 N N . THR A 1 87 ? 8.255 4.221 2.965 1.00 89.69 87 THR A N 1
ATOM 644 C CA . THR A 1 87 ? 7.244 4.778 2.051 1.00 89.69 87 THR A CA 1
ATOM 645 C C . THR A 1 87 ? 7.533 4.357 0.615 1.00 89.69 87 THR A C 1
ATOM 647 O O . THR A 1 87 ? 8.638 4.571 0.112 1.00 89.69 87 THR A O 1
ATOM 650 N N . LEU A 1 88 ? 6.537 3.763 -0.038 1.00 91.38 88 LEU A N 1
ATOM 651 C CA . LEU A 1 88 ? 6.645 3.316 -1.416 1.00 91.38 88 LEU A CA 1
ATOM 652 C C . LEU A 1 88 ? 6.767 4.532 -2.340 1.00 91.38 88 LEU A C 1
ATOM 654 O O . LEU A 1 88 ? 6.001 5.493 -2.230 1.00 91.38 88 LEU A O 1
ATOM 658 N N . LYS A 1 89 ? 7.732 4.479 -3.256 1.00 92.06 89 LYS A N 1
ATOM 659 C CA . LYS A 1 89 ? 8.010 5.544 -4.221 1.00 92.06 89 LYS A CA 1
ATOM 660 C C . LYS A 1 89 ? 7.604 5.109 -5.623 1.00 92.06 89 LYS A C 1
ATOM 662 O O . LYS A 1 89 ? 7.736 3.938 -5.961 1.00 92.06 89 LYS A O 1
ATOM 667 N N . ASN A 1 90 ? 7.115 6.051 -6.422 1.00 89.19 90 ASN A N 1
ATOM 668 C C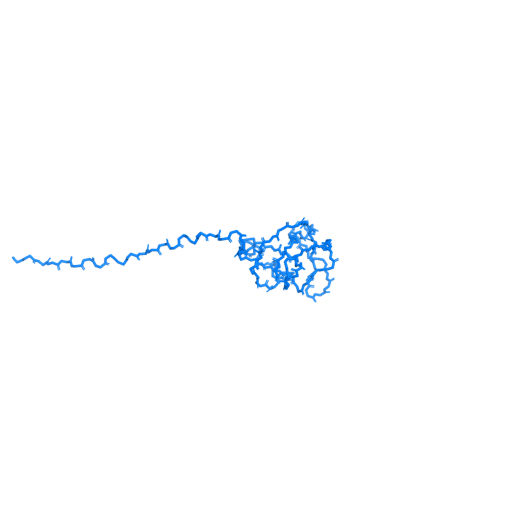A . ASN A 1 90 ? 6.914 5.854 -7.853 1.00 89.19 90 ASN A CA 1
ATOM 669 C C . ASN A 1 90 ? 8.240 6.010 -8.616 1.00 89.19 90 ASN A C 1
ATOM 671 O O . ASN A 1 90 ? 9.249 6.431 -8.047 1.00 89.19 90 ASN A O 1
ATOM 675 N N . GLU A 1 91 ? 8.236 5.718 -9.917 1.00 85.88 91 GLU A N 1
ATOM 676 C CA . GLU A 1 91 ? 9.433 5.812 -10.771 1.00 85.88 91 GLU A CA 1
ATOM 677 C C . GLU A 1 91 ? 10.062 7.219 -10.798 1.00 85.88 91 GLU A C 1
ATOM 679 O O . GLU A 1 91 ? 11.267 7.365 -10.988 1.00 85.88 91 GLU A O 1
ATOM 684 N N . GLY A 1 92 ? 9.263 8.263 -10.555 1.00 89.12 92 GLY A N 1
ATOM 685 C CA . GLY A 1 92 ? 9.721 9.650 -10.442 1.00 89.12 92 GLY A CA 1
ATOM 686 C C . GLY A 1 92 ? 10.275 10.032 -9.063 1.00 89.12 92 GLY A C 1
ATOM 687 O O . GLY A 1 92 ? 10.619 11.193 -8.851 1.00 89.12 92 GLY A O 1
ATOM 688 N N . GLY A 1 93 ? 10.331 9.098 -8.108 1.00 89.25 93 GLY A N 1
ATOM 689 C CA . GLY A 1 93 ? 10.789 9.333 -6.735 1.00 89.25 93 GLY A CA 1
ATOM 690 C C . GLY A 1 93 ? 9.763 10.011 -5.816 1.00 89.25 93 GLY A C 1
ATOM 691 O O . GLY A 1 93 ? 10.075 10.306 -4.658 1.00 89.25 93 GLY A O 1
ATOM 692 N N . GLY A 1 94 ? 8.542 10.253 -6.301 1.00 91.81 94 GLY A N 1
ATOM 693 C CA . GLY A 1 94 ? 7.427 10.757 -5.497 1.00 91.81 94 GLY A CA 1
ATOM 694 C C . GLY A 1 94 ? 6.775 9.653 -4.667 1.00 91.81 94 GLY A C 1
ATOM 695 O O . GLY A 1 94 ? 6.902 8.475 -4.991 1.00 91.81 94 GLY A O 1
ATOM 696 N N . ASP A 1 95 ? 6.067 10.020 -3.599 1.00 92.31 95 ASP A N 1
ATOM 697 C CA . ASP A 1 95 ? 5.316 9.050 -2.796 1.00 92.31 95 ASP A CA 1
ATOM 698 C C . ASP A 1 95 ? 4.168 8.446 -3.603 1.00 92.31 95 ASP A C 1
ATOM 700 O O . ASP A 1 95 ? 3.425 9.148 -4.297 1.00 92.31 95 ASP A O 1
ATOM 704 N N . VAL A 1 96 ? 4.002 7.130 -3.495 1.00 91.94 96 VAL A N 1
ATOM 705 C CA . VAL A 1 96 ? 2.832 6.461 -4.050 1.00 91.94 96 VAL A CA 1
ATOM 706 C C . VAL A 1 96 ? 1.615 6.813 -3.209 1.00 91.94 96 VAL A C 1
ATOM 708 O O . VAL A 1 96 ? 1.567 6.549 -2.006 1.00 91.94 96 VAL A O 1
ATOM 711 N N . ILE A 1 97 ? 0.613 7.377 -3.879 1.00 89.62 97 ILE A N 1
ATOM 712 C CA . ILE A 1 97 ? -0.671 7.724 -3.281 1.00 89.62 97 ILE A CA 1
ATOM 713 C C . ILE A 1 97 ? -1.706 6.659 -3.646 1.00 89.62 97 ILE A C 1
ATOM 715 O O . ILE A 1 97 ? -1.955 6.406 -4.830 1.00 89.62 97 ILE A O 1
ATOM 719 N N . GLY A 1 98 ? -2.285 6.035 -2.624 1.00 89.50 98 GLY A N 1
ATOM 720 C CA . GLY A 1 98 ? -3.461 5.177 -2.701 1.00 89.50 98 GLY A CA 1
ATOM 721 C C . GLY A 1 98 ? -4.734 5.903 -2.260 1.00 89.50 98 GLY A C 1
ATOM 722 O O . GLY A 1 98 ? -4.727 7.091 -1.930 1.00 89.50 98 GLY A O 1
ATOM 723 N N . LEU A 1 99 ? -5.833 5.158 -2.252 1.00 87.75 99 LEU A N 1
ATOM 724 C CA . LEU A 1 99 ? -7.170 5.594 -1.878 1.00 87.75 99 LEU A CA 1
ATOM 725 C C . LEU A 1 99 ? -7.626 4.857 -0.620 1.00 87.75 99 LEU A C 1
ATOM 727 O O . LEU A 1 99 ? -7.749 3.632 -0.611 1.00 87.75 99 LEU A O 1
ATOM 731 N N . GLY A 1 100 ? -7.938 5.614 0.424 1.00 87.75 100 GLY A N 1
ATOM 732 C CA . GLY A 1 100 ? -8.648 5.123 1.592 1.00 87.75 100 GLY A CA 1
ATOM 733 C C . GLY A 1 100 ? -9.995 4.547 1.176 1.00 87.75 100 GLY A C 1
ATOM 734 O O . GLY A 1 100 ? -10.810 5.259 0.584 1.00 87.75 100 GLY A O 1
ATOM 735 N N . SER A 1 101 ? -10.202 3.262 1.452 1.00 86.31 101 SER A N 1
ATOM 736 C CA . SER A 1 101 ? -11.343 2.494 0.961 1.00 86.31 101 SER A CA 1
ATOM 737 C C . SER A 1 101 ? -11.925 1.594 2.051 1.00 86.31 101 SER A C 1
ATOM 739 O O . SER A 1 101 ? -11.175 1.008 2.826 1.00 86.31 101 SER A O 1
ATOM 741 N N . CYS A 1 102 ? -13.253 1.473 2.109 1.00 85.25 102 CYS A N 1
ATOM 742 C CA . CYS A 1 102 ? -13.933 0.548 3.022 1.00 85.25 102 CYS A CA 1
ATOM 743 C C . CYS A 1 102 ? -14.007 -0.859 2.419 1.00 85.25 102 CYS A C 1
ATOM 745 O O . CYS A 1 102 ? -14.729 -1.069 1.430 1.00 85.25 102 CYS A O 1
ATOM 747 N N . CYS A 1 103 ? -13.276 -1.786 3.041 1.00 84.19 103 CYS A N 1
ATOM 748 C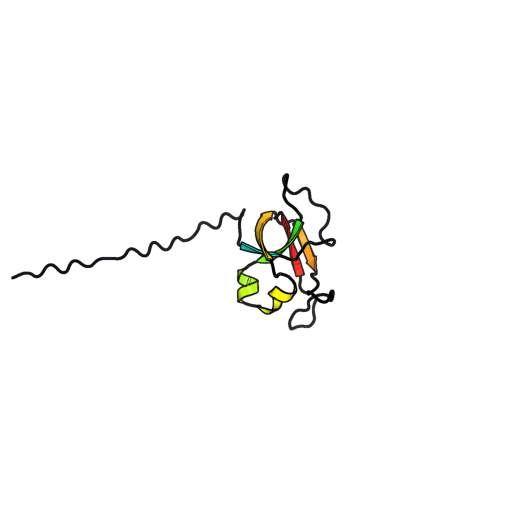 CA . CYS A 1 103 ? -13.147 -3.203 2.698 1.00 84.19 103 CYS A CA 1
ATOM 749 C C . CYS A 1 103 ? -12.974 -4.038 3.993 1.00 84.19 103 CYS A C 1
ATOM 751 O O . CYS A 1 103 ? -12.474 -5.179 3.911 1.00 84.19 103 CYS A O 1
#

Nearest PDB structures (foldseek):
  6jy5-assembly1_E  TM=2.750E-01  e=4.252E+00  Halothiobacillus neapolitanus

Organism: NCBI:txid1347390

pLDDT: mean 73.77, std 20.12, range [32.94, 93.0]

Secondary structure (DSSP, 8-state):
--------------------GGGEEEEE-S--SSS----PSTT--EEEEEEHHHHHH-GGGGGT--EEEEE-EEEEEEE-B-TTSPBPB-TTSPBPEEEEEE-

Foldseek 3Di:
DDDDDPPPPPPPPPCPPPPPLQFQKKFWAPADPFFPDDPDPPPWHKTFIDGPVVCVVPVVCCQFRVDIGGFGDWGDKDWTDGPVRHTDADPVRHGDITTTTID

Solvent-accessible surface area (backbone atoms only — not comparable to full-atom values): 6163 Å² total; per-residue (Å²): 138,84,82,82,80,80,76,81,78,76,76,77,74,76,75,74,69,78,72,51,74,57,48,46,61,23,23,17,32,101,60,50,91,72,45,76,91,68,89,45,61,94,93,40,45,63,25,33,26,42,53,46,70,58,37,73,79,39,62,74,48,43,54,33,24,70,40,79,42,57,29,54,50,78,79,45,70,23,76,38,41,25,90,84,71,45,74,35,60,43,99,87,70,43,76,39,73,30,34,18,26,30,77

Mean predicted aligned error: 11.73 Å